Protein AF-A0A944AN72-F1 (afdb_monomer_lite)

Sequence (81 aa):
MRCSCKLCGTYMVQEERGLSSCCICPDCGNRCNSCVSADEAPRSVEKLKAMRIIVSDGIVQANDSITEDDSEEHMDWIKLL

Radius of gyration: 20.25 Å; chains: 1; bounding box: 47×39×35 Å

Foldseek 3Di:
DWAADPPPRATWDWDDDPLPIWTAHPPPRDTGCPVHPNDDDPDDPVVVVVPPQPPDPPDGDDDDDDDDDDPDDPPDVVVVD

Structure (mmCIF, N/CA/C/O backbone):
data_AF-A0A944AN72-F1
#
_entry.id   AF-A0A944AN72-F1
#
loop_
_atom_site.group_PDB
_atom_site.id
_atom_site.type_symbol
_atom_site.label_atom_id
_atom_site.label_alt_id
_atom_site.label_comp_id
_atom_site.label_asym_id
_atom_site.label_entity_id
_atom_site.label_seq_id
_atom_site.pdbx_PDB_ins_code
_atom_site.Cartn_x
_atom_site.Cartn_y
_atom_site.Cartn_z
_atom_site.occupancy
_atom_site.B_iso_or_equiv
_atom_site.auth_seq_id
_atom_site.auth_comp_id
_atom_site.auth_asym_id
_atom_site.auth_atom_id
_atom_site.pdbx_PDB_model_num
ATOM 1 N N . MET A 1 1 ? 4.709 0.613 3.530 1.00 63.41 1 MET A N 1
ATOM 2 C CA . MET A 1 1 ? 3.938 1.866 3.726 1.00 63.41 1 MET A CA 1
ATOM 3 C C . MET A 1 1 ? 2.663 1.489 4.465 1.00 63.41 1 MET A C 1
ATOM 5 O O . 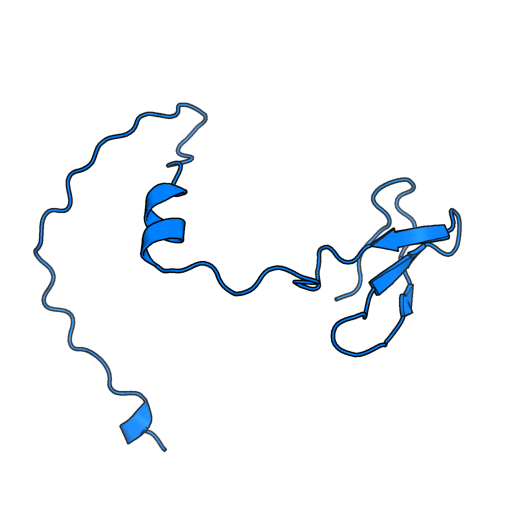MET A 1 1 ? 1.977 0.602 3.983 1.00 63.41 1 MET A O 1
ATOM 9 N N . ARG A 1 2 ? 2.371 2.068 5.637 1.00 68.50 2 ARG A N 1
ATOM 10 C CA . ARG A 1 2 ? 1.167 1.728 6.421 1.00 68.50 2 ARG A CA 1
ATOM 11 C C . ARG A 1 2 ? 0.197 2.908 6.397 1.00 68.50 2 ARG A C 1
ATOM 13 O O . ARG A 1 2 ? 0.610 4.027 6.689 1.00 68.50 2 ARG A O 1
ATOM 20 N N . CYS A 1 3 ? -1.054 2.674 6.015 1.00 84.69 3 CYS A N 1
ATOM 21 C CA . CYS A 1 3 ? -2.054 3.717 5.787 1.00 84.69 3 CYS A CA 1
ATOM 22 C C . CYS A 1 3 ? -3.383 3.403 6.493 1.00 84.69 3 CYS A C 1
ATOM 24 O O . CYS A 1 3 ? -3.629 2.276 6.920 1.00 84.69 3 CYS A O 1
ATOM 26 N N . SER A 1 4 ? -4.243 4.413 6.611 1.00 93.69 4 SER A N 1
ATOM 27 C CA . SER A 1 4 ? -5.637 4.253 7.038 1.00 93.69 4 SER A CA 1
ATOM 28 C C . SER A 1 4 ? -6.535 3.853 5.867 1.00 93.69 4 SER A C 1
ATOM 30 O O . SER A 1 4 ? -6.341 4.311 4.736 1.00 93.69 4 SER A O 1
ATOM 32 N N . CYS A 1 5 ? -7.554 3.039 6.145 1.00 95.12 5 CYS A N 1
ATOM 33 C CA . CYS A 1 5 ? -8.544 2.606 5.169 1.00 95.12 5 CYS A CA 1
ATOM 34 C C . CYS A 1 5 ? -9.305 3.810 4.608 1.00 95.12 5 CYS A C 1
ATOM 36 O O . CYS A 1 5 ? -9.869 4.602 5.359 1.00 95.12 5 CYS A O 1
ATOM 38 N N . LYS A 1 6 ? -9.372 3.923 3.278 1.00 90.88 6 LYS A N 1
ATOM 39 C CA . LYS A 1 6 ? -10.095 5.008 2.592 1.00 90.88 6 LYS A CA 1
ATOM 40 C C . LYS A 1 6 ? -11.617 4.940 2.759 1.00 90.88 6 LYS A C 1
ATOM 42 O O . LYS A 1 6 ? -12.277 5.934 2.490 1.00 90.88 6 LYS A O 1
ATOM 47 N N . LEU A 1 7 ? -12.157 3.797 3.194 1.00 95.50 7 LEU A N 1
ATOM 48 C CA . LEU A 1 7 ? -13.596 3.611 3.400 1.00 95.50 7 LEU A CA 1
ATOM 49 C C . LEU A 1 7 ? -14.035 3.917 4.837 1.00 95.50 7 LEU A C 1
ATOM 51 O O . LEU A 1 7 ? -15.057 4.564 5.027 1.00 95.50 7 LEU A O 1
ATOM 55 N N . CYS A 1 8 ? -13.280 3.463 5.844 1.00 96.50 8 CYS A N 1
ATOM 56 C CA . CYS A 1 8 ? -13.693 3.550 7.253 1.00 96.50 8 CYS A CA 1
ATOM 57 C C . CYS A 1 8 ? -12.666 4.208 8.189 1.00 96.50 8 CYS A C 1
ATOM 59 O O . CYS A 1 8 ? -12.923 4.343 9.378 1.00 96.50 8 CYS A O 1
ATOM 61 N N . GLY A 1 9 ? -11.492 4.607 7.692 1.00 95.12 9 GLY A N 1
ATOM 62 C CA . GLY A 1 9 ? -10.447 5.265 8.486 1.00 95.12 9 GLY A CA 1
ATOM 63 C C . GLY A 1 9 ? -9.585 4.330 9.344 1.00 95.12 9 GLY A C 1
ATOM 64 O O . GLY A 1 9 ? -8.503 4.736 9.772 1.00 95.12 9 GLY A O 1
ATOM 65 N N . THR A 1 10 ? -9.999 3.076 9.544 1.00 97.50 10 THR A N 1
ATOM 66 C CA . THR A 1 10 ? -9.259 2.082 10.339 1.00 97.50 10 THR A CA 1
ATOM 67 C C . THR A 1 10 ? -7.850 1.855 9.800 1.00 97.50 10 THR A C 1
ATOM 69 O O . THR A 1 10 ? -7.647 1.740 8.589 1.00 97.50 10 THR A O 1
ATOM 72 N N . TYR A 1 11 ? -6.873 1.747 10.700 1.00 95.81 11 TYR A N 1
ATOM 73 C CA . TYR A 1 11 ? -5.492 1.433 10.349 1.00 95.81 11 TYR A CA 1
ATOM 74 C C . TYR A 1 11 ? -5.386 0.081 9.631 1.00 95.81 11 TYR A C 1
ATOM 76 O O . TYR A 1 11 ? -5.925 -0.924 10.096 1.00 95.81 11 TYR A O 1
ATOM 84 N N . MET A 1 12 ? -4.710 0.052 8.483 1.00 95.69 12 MET A N 1
ATOM 85 C CA . MET A 1 12 ? -4.609 -1.152 7.659 1.00 95.69 12 MET A CA 1
ATOM 86 C C . MET A 1 12 ? -3.372 -1.987 8.008 1.00 95.69 12 MET A C 1
ATOM 88 O O . MET A 1 12 ? -2.325 -1.459 8.388 1.00 95.69 12 MET A O 1
ATOM 92 N N . VAL A 1 13 ? -3.488 -3.303 7.819 1.00 94.12 13 VAL A N 1
ATOM 93 C CA . VAL A 1 13 ? -2.407 -4.277 8.022 1.00 94.12 13 VAL A CA 1
ATOM 94 C C . VAL A 1 13 ? -1.761 -4.605 6.678 1.00 94.12 13 VAL A C 1
ATOM 96 O O . VAL A 1 13 ? -2.460 -4.821 5.691 1.00 94.12 13 VAL A O 1
ATOM 99 N N . GLN A 1 14 ? -0.429 -4.634 6.623 1.00 91.69 14 GLN A N 1
ATOM 100 C CA . GLN A 1 14 ? 0.313 -4.954 5.402 1.00 91.69 14 GLN A CA 1
ATOM 101 C C . GLN A 1 14 ? 0.358 -6.476 5.188 1.00 91.69 14 GLN A C 1
ATOM 103 O O . GLN A 1 14 ? 0.806 -7.210 6.064 1.00 91.69 14 GLN A O 1
ATOM 108 N N . GLU A 1 15 ? -0.084 -6.935 4.020 1.00 91.50 15 GLU A N 1
ATOM 109 C CA . GLU A 1 15 ? 0.116 -8.292 3.514 1.00 91.50 15 GLU A CA 1
ATOM 110 C C . GLU A 1 15 ? 1.327 -8.287 2.569 1.00 91.50 15 GLU A C 1
ATOM 112 O O . GLU A 1 15 ? 1.316 -7.631 1.524 1.00 91.50 15 GLU A O 1
ATOM 117 N N . GLU A 1 16 ? 2.386 -9.005 2.942 1.00 90.94 16 GLU A N 1
ATOM 118 C CA . GLU A 1 16 ? 3.647 -9.023 2.196 1.00 90.94 16 GLU A CA 1
ATOM 119 C C . GLU A 1 16 ? 3.670 -10.158 1.168 1.00 90.94 16 GLU A C 1
ATOM 121 O O . GLU A 1 16 ? 3.674 -11.337 1.519 1.00 90.94 16 GLU A O 1
ATOM 126 N N . ARG A 1 17 ? 3.683 -9.798 -0.121 1.00 88.00 17 ARG A N 1
ATOM 127 C CA . ARG A 1 17 ? 3.731 -10.733 -1.261 1.00 88.00 17 ARG A CA 1
ATOM 128 C C . ARG A 1 17 ? 4.564 -10.173 -2.425 1.00 88.00 17 ARG A C 1
ATOM 130 O O . ARG A 1 17 ? 4.160 -10.231 -3.588 1.00 88.00 17 ARG A O 1
ATOM 137 N N . GLY A 1 18 ? 5.714 -9.568 -2.124 1.00 86.12 18 GLY A N 1
ATOM 138 C CA . GLY A 1 18 ? 6.587 -8.955 -3.134 1.00 86.12 18 GLY A CA 1
ATOM 139 C C . GLY A 1 18 ? 5.874 -7.839 -3.908 1.00 86.12 18 GLY A C 1
ATOM 140 O O . GLY A 1 18 ? 5.295 -6.945 -3.294 1.00 86.12 18 GLY A O 1
ATOM 141 N N . LEU A 1 19 ? 5.867 -7.910 -5.242 1.00 82.12 19 LEU A N 1
ATOM 142 C CA . LEU A 1 19 ? 5.165 -6.942 -6.105 1.00 82.12 19 LEU A CA 1
ATOM 143 C C . LEU A 1 19 ? 3.640 -6.959 -5.923 1.00 82.12 19 LEU A C 1
ATOM 145 O O . LEU A 1 19 ? 2.983 -5.951 -6.142 1.00 82.12 19 LEU A O 1
ATOM 149 N N . SER A 1 20 ? 3.090 -8.079 -5.449 1.00 84.94 20 SER A N 1
ATOM 150 C CA . SER A 1 20 ? 1.664 -8.214 -5.132 1.00 84.94 20 SER A CA 1
ATOM 151 C C . SER A 1 20 ? 1.320 -7.835 -3.685 1.00 84.94 20 SER A C 1
ATOM 153 O O . SER A 1 20 ? 0.236 -8.156 -3.197 1.00 84.94 20 SER A O 1
ATOM 155 N N . SER A 1 21 ? 2.238 -7.170 -2.970 1.00 88.94 21 SER A N 1
ATOM 156 C CA . SER A 1 21 ? 1.972 -6.688 -1.612 1.00 88.94 21 SER A CA 1
ATOM 157 C C . SER A 1 21 ? 0.822 -5.685 -1.608 1.00 88.94 21 SER A C 1
ATOM 159 O O . SER A 1 21 ? 0.715 -4.820 -2.477 1.00 88.94 21 SER A O 1
ATOM 161 N N . CYS A 1 22 ? -0.030 -5.768 -0.594 1.00 91.25 22 CYS A N 1
ATOM 162 C CA . CYS A 1 22 ? -1.142 -4.842 -0.422 1.00 91.25 22 CYS A CA 1
ATOM 163 C C . CYS A 1 22 ? -1.423 -4.606 1.064 1.00 91.25 22 CYS A C 1
ATOM 165 O O . CYS A 1 22 ? -0.905 -5.301 1.931 1.00 91.25 22 CYS A O 1
ATOM 167 N N . CYS A 1 23 ? -2.234 -3.604 1.377 1.00 93.12 23 CYS A N 1
ATOM 168 C CA . CYS A 1 23 ? -2.777 -3.392 2.712 1.00 93.12 23 CYS A CA 1
ATOM 169 C C . CYS A 1 23 ? -4.208 -3.938 2.773 1.00 93.12 23 CYS A C 1
ATOM 171 O O . CYS A 1 23 ? -4.983 -3.719 1.841 1.00 93.12 23 CYS A O 1
ATOM 173 N N . ILE A 1 24 ? -4.582 -4.583 3.878 1.00 94.38 24 ILE A N 1
ATOM 174 C CA . ILE A 1 24 ? -5.931 -5.098 4.141 1.00 94.38 24 ILE A CA 1
ATOM 175 C C . ILE A 1 24 ? -6.515 -4.373 5.357 1.00 94.38 24 ILE A C 1
ATOM 177 O O . ILE A 1 24 ? -5.860 -4.240 6.393 1.00 94.38 24 ILE A O 1
ATOM 181 N N . CYS A 1 25 ? -7.748 -3.881 5.236 1.00 96.56 25 CYS A N 1
ATOM 182 C CA . CYS A 1 25 ? -8.478 -3.314 6.364 1.00 96.56 25 CYS A CA 1
ATOM 183 C C . CYS A 1 25 ? -9.052 -4.440 7.243 1.00 96.56 25 CYS A C 1
ATOM 185 O O . CYS A 1 25 ? -9.806 -5.259 6.717 1.00 96.56 25 CYS A O 1
ATOM 187 N N . PRO A 1 26 ? -8.763 -4.473 8.557 1.00 96.25 26 PRO A N 1
ATOM 188 C CA . PRO A 1 26 ? -9.289 -5.515 9.439 1.00 96.25 26 PRO A CA 1
ATOM 189 C C . PRO A 1 26 ? -10.800 -5.391 9.693 1.00 96.25 26 PRO A C 1
ATOM 191 O O . PRO A 1 26 ? -11.445 -6.401 9.948 1.00 96.25 26 PRO A O 1
ATOM 194 N N . ASP A 1 27 ? -11.370 -4.189 9.572 1.00 97.88 27 ASP A N 1
ATOM 195 C CA . ASP A 1 27 ? -12.782 -3.955 9.907 1.00 97.88 27 ASP A CA 1
ATOM 196 C C . ASP A 1 27 ? -13.720 -4.212 8.724 1.00 97.88 27 ASP A C 1
ATOM 198 O O . ASP A 1 27 ? -14.771 -4.825 8.879 1.00 97.88 27 ASP A O 1
ATOM 202 N N . CYS A 1 28 ? -13.357 -3.733 7.528 1.00 97.31 28 CYS A N 1
ATOM 203 C CA . CYS A 1 28 ? -14.213 -3.831 6.338 1.00 97.31 28 CYS A CA 1
ATOM 204 C C . CYS A 1 28 ? -13.642 -4.711 5.218 1.00 97.31 28 CYS A C 1
ATOM 206 O O . CYS A 1 28 ? -14.269 -4.848 4.171 1.00 97.31 28 CYS A O 1
ATOM 208 N N . GLY A 1 29 ? -12.445 -5.279 5.387 1.00 95.69 29 GLY A N 1
ATOM 209 C CA . GLY A 1 29 ? -11.828 -6.178 4.405 1.00 95.69 29 GLY A CA 1
ATOM 210 C C . GLY A 1 29 ? -11.279 -5.507 3.139 1.00 95.69 29 GLY A C 1
ATOM 211 O O . GLY A 1 29 ? -10.742 -6.197 2.275 1.00 95.69 29 GLY A O 1
ATOM 212 N N . ASN A 1 30 ? -11.376 -4.177 3.012 1.00 95.31 30 ASN A N 1
ATOM 213 C CA . ASN A 1 30 ? -10.884 -3.453 1.838 1.00 95.31 30 ASN A CA 1
ATOM 214 C C . ASN A 1 30 ? -9.390 -3.714 1.577 1.00 95.31 30 ASN A C 1
ATOM 216 O O . ASN A 1 30 ? -8.576 -3.627 2.501 1.00 95.31 30 ASN A O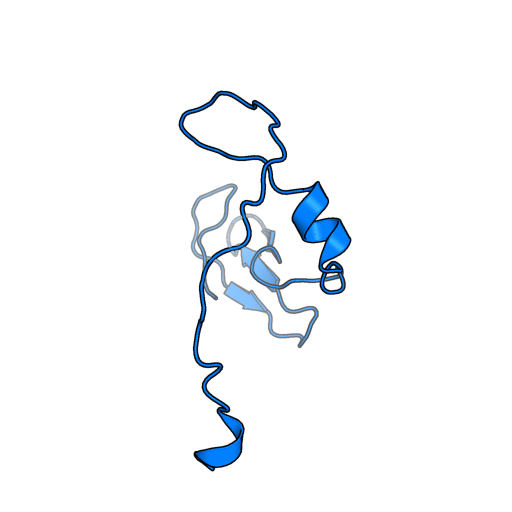 1
ATOM 220 N N . ARG A 1 31 ? -9.031 -3.969 0.313 1.00 92.88 31 ARG A N 1
ATOM 221 C CA . ARG A 1 31 ? -7.653 -4.196 -0.146 1.00 92.88 31 ARG A CA 1
ATOM 222 C C . ARG A 1 31 ? -7.139 -2.968 -0.892 1.00 92.88 31 ARG A C 1
ATOM 224 O O . ARG A 1 31 ? -7.807 -2.461 -1.785 1.00 92.88 31 ARG A O 1
ATOM 231 N N . CYS A 1 32 ? -5.953 -2.490 -0.534 1.00 89.56 32 CYS A N 1
ATOM 232 C CA . CYS A 1 32 ? -5.341 -1.300 -1.121 1.00 89.56 32 CYS A CA 1
ATOM 233 C C . CYS A 1 32 ? -3.910 -1.595 -1.569 1.00 89.56 32 CYS A C 1
ATOM 235 O O . CYS A 1 32 ? -3.086 -2.030 -0.767 1.00 89.56 32 CYS A O 1
ATOM 237 N N . ASN A 1 33 ? -3.604 -1.310 -2.830 1.00 88.38 33 ASN A N 1
ATOM 238 C CA . ASN A 1 33 ? -2.261 -1.403 -3.392 1.00 88.38 33 ASN A CA 1
ATOM 239 C C . ASN A 1 33 ? -1.735 -0.045 -3.874 1.00 88.38 33 ASN A C 1
ATOM 241 O O . ASN A 1 33 ? -0.685 -0.019 -4.475 1.00 88.38 33 ASN A O 1
ATOM 245 N N . SER A 1 34 ? -2.377 1.095 -3.586 1.00 85.12 34 SER A N 1
ATOM 246 C CA . SER A 1 34 ? -1.980 2.402 -4.155 1.00 85.12 34 SER A CA 1
ATOM 247 C C . SER A 1 34 ? -0.548 2.848 -3.829 1.00 85.12 34 SER A C 1
ATOM 249 O O . SER A 1 34 ? 0.016 3.688 -4.519 1.00 85.12 34 SER A O 1
ATOM 251 N N . CYS A 1 35 ? 0.027 2.315 -2.752 1.00 81.38 35 CYS A N 1
ATOM 252 C CA . CYS A 1 35 ? 1.415 2.538 -2.350 1.00 81.38 35 CYS A CA 1
ATOM 253 C C . CYS A 1 35 ? 2.425 1.682 -3.131 1.00 81.38 35 CYS A C 1
ATOM 255 O O . CYS A 1 35 ? 3.628 1.910 -3.041 1.00 81.38 35 CYS A O 1
ATOM 257 N N . VAL A 1 36 ? 1.937 0.667 -3.833 1.00 79.94 36 VAL A N 1
ATOM 258 C CA . VAL A 1 36 ? 2.707 -0.288 -4.616 1.00 79.94 36 VAL A CA 1
ATOM 259 C C . VAL A 1 36 ? 2.312 -0.062 -6.072 1.00 79.94 36 VAL A C 1
ATOM 261 O O . VAL A 1 36 ? 1.139 -0.136 -6.424 1.00 79.94 36 VAL A O 1
ATOM 264 N N . SER A 1 37 ? 3.267 0.250 -6.940 1.00 68.25 37 SER A N 1
ATOM 265 C CA . SER A 1 37 ? 3.006 0.376 -8.378 1.00 68.25 37 SER A CA 1
ATOM 266 C C . SER A 1 37 ? 2.700 -1.013 -8.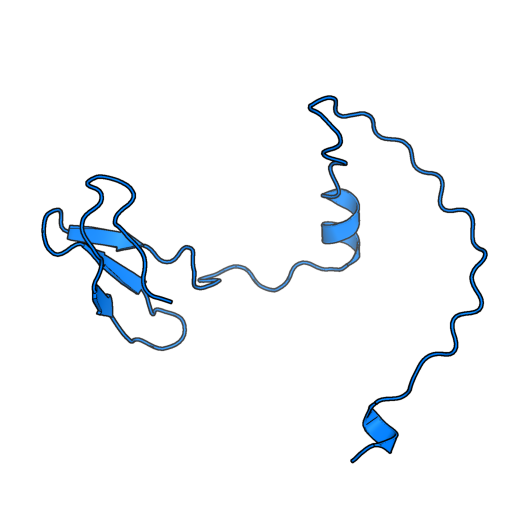941 1.00 68.25 37 SER A C 1
ATOM 268 O O . SER A 1 37 ? 3.611 -1.701 -9.388 1.00 68.25 37 SER A O 1
ATOM 270 N N . ALA A 1 38 ? 1.456 -1.474 -8.803 1.00 62.56 38 ALA A N 1
ATOM 271 C CA . ALA A 1 38 ? 1.177 -2.902 -8.889 1.00 62.56 38 ALA A CA 1
ATOM 272 C C . ALA A 1 38 ? 1.347 -3.467 -10.302 1.00 62.56 38 ALA A C 1
ATOM 274 O O . ALA A 1 38 ? 1.839 -4.577 -10.419 1.00 62.56 38 ALA A O 1
ATOM 275 N N . ASP A 1 39 ? 1.039 -2.724 -11.368 1.00 66.25 39 ASP A N 1
ATOM 276 C CA . ASP A 1 39 ? 0.997 -3.338 -12.707 1.00 66.25 39 ASP A CA 1
ATOM 277 C C . ASP A 1 39 ? 1.408 -2.403 -13.855 1.00 66.25 39 ASP A C 1
ATOM 279 O O . ASP A 1 39 ? 1.414 -2.804 -15.019 1.00 66.25 39 ASP A O 1
ATOM 283 N N . GLU A 1 40 ? 1.758 -1.147 -13.565 1.00 68.88 40 GLU A N 1
ATOM 284 C CA . GLU A 1 40 ? 2.150 -0.191 -14.601 1.00 68.88 40 GLU A CA 1
ATOM 285 C C . GLU A 1 40 ? 3.673 -0.058 -14.647 1.00 68.88 40 GLU A C 1
ATOM 287 O O . GLU A 1 40 ? 4.307 0.398 -13.692 1.00 68.88 40 GLU A O 1
ATOM 292 N N . ALA A 1 41 ? 4.264 -0.459 -15.776 1.00 75.06 41 ALA A N 1
ATOM 293 C CA . ALA A 1 41 ? 5.665 -0.181 -16.055 1.00 75.06 41 ALA A CA 1
ATOM 294 C C . ALA A 1 41 ? 5.924 1.337 -15.982 1.00 75.06 41 ALA A C 1
ATOM 296 O O . ALA A 1 41 ? 5.028 2.126 -16.310 1.00 75.06 41 ALA A O 1
ATOM 297 N N . PRO A 1 42 ? 7.142 1.770 -15.600 1.00 79.62 42 PRO A N 1
ATOM 298 C CA . PRO A 1 42 ? 7.507 3.177 -15.653 1.00 79.62 42 PRO A CA 1
ATOM 299 C C . PRO A 1 42 ? 7.149 3.765 -17.020 1.00 79.62 42 PRO A C 1
ATOM 301 O O . PRO A 1 42 ? 7.493 3.209 -18.065 1.00 79.62 42 PRO A O 1
ATOM 304 N N . ARG A 1 43 ? 6.412 4.876 -17.023 1.00 83.06 43 ARG A N 1
ATOM 305 C CA . ARG A 1 43 ? 6.043 5.556 -18.268 1.00 83.06 43 ARG A CA 1
ATOM 306 C C . ARG A 1 43 ? 7.296 6.142 -18.916 1.00 83.06 43 ARG A C 1
ATOM 308 O O . ARG A 1 43 ? 8.193 6.604 -18.214 1.00 83.06 43 ARG A O 1
ATOM 315 N N . SER A 1 44 ? 7.339 6.148 -20.248 1.00 88.81 44 SER A N 1
ATOM 316 C CA . SER A 1 44 ? 8.436 6.784 -20.981 1.00 88.81 44 SER A CA 1
ATOM 317 C C . SER A 1 44 ? 8.467 8.294 -20.724 1.00 88.81 44 SER A C 1
ATOM 319 O O . SER A 1 44 ? 7.449 8.898 -20.364 1.00 88.81 44 SER A O 1
ATOM 321 N N . VAL A 1 45 ? 9.627 8.913 -20.940 1.00 86.31 45 VAL A N 1
ATOM 322 C CA . VAL A 1 45 ? 9.824 10.357 -20.751 1.00 86.31 45 VAL A CA 1
ATOM 323 C C . VAL A 1 45 ? 8.842 11.163 -21.605 1.00 86.31 45 VAL A C 1
ATOM 325 O O . VAL A 1 45 ? 8.268 12.140 -21.131 1.00 86.31 45 VAL A O 1
ATOM 328 N N . GLU A 1 46 ? 8.576 10.727 -22.834 1.00 88.06 46 GLU A N 1
ATOM 329 C CA . GLU A 1 46 ? 7.636 11.370 -23.758 1.00 88.06 46 GLU A CA 1
ATOM 330 C C . GLU A 1 46 ? 6.211 11.323 -23.203 1.00 88.06 46 GLU A C 1
ATOM 332 O O . GLU A 1 46 ? 5.497 12.327 -23.209 1.00 88.06 46 GLU A O 1
ATOM 337 N N . LYS A 1 47 ? 5.807 10.170 -22.655 1.00 84.25 47 LYS A N 1
ATOM 338 C CA . LYS A 1 47 ? 4.478 9.988 -22.065 1.00 84.25 47 LYS A CA 1
ATOM 339 C C . LYS A 1 47 ? 4.314 10.816 -20.790 1.00 84.25 47 LYS A C 1
ATOM 341 O O . LYS A 1 47 ? 3.240 11.362 -20.557 1.00 84.25 47 LYS A O 1
ATOM 346 N N . LEU A 1 48 ? 5.372 10.957 -19.991 1.00 83.94 48 LEU A N 1
ATOM 347 C CA . LEU A 1 48 ? 5.399 11.853 -18.832 1.00 83.94 48 LEU A CA 1
ATOM 348 C C . LEU A 1 48 ? 5.280 13.328 -19.244 1.00 83.94 48 LEU A C 1
ATOM 350 O O . LEU A 1 48 ? 4.472 14.047 -18.659 1.00 83.94 48 LEU A O 1
ATOM 354 N N . LYS A 1 49 ? 6.018 13.764 -20.274 1.00 84.25 49 LYS A N 1
ATOM 355 C CA . LYS A 1 49 ? 5.931 15.128 -20.824 1.00 84.25 49 LYS A CA 1
ATOM 356 C C . LYS A 1 49 ? 4.523 15.443 -21.339 1.00 84.25 49 LYS A C 1
ATOM 358 O O . LYS A 1 49 ? 3.993 16.500 -21.020 1.00 84.25 49 LYS A O 1
ATOM 363 N N . ALA A 1 50 ? 3.887 14.506 -22.044 1.00 82.88 50 ALA A N 1
ATOM 364 C CA . ALA A 1 50 ? 2.527 14.674 -22.564 1.00 82.88 50 ALA A CA 1
ATOM 365 C C . ALA A 1 50 ? 1.446 14.759 -21.467 1.00 82.88 50 ALA A C 1
ATOM 367 O O . ALA A 1 50 ? 0.415 15.396 -21.659 1.00 82.88 50 ALA A O 1
ATOM 368 N N . MET A 1 51 ? 1.666 14.125 -20.312 1.00 75.88 51 MET A N 1
ATOM 369 C CA . MET A 1 51 ? 0.748 14.166 -19.165 1.00 75.88 51 MET A CA 1
ATOM 370 C C . MET A 1 51 ? 0.987 15.351 -18.226 1.00 75.88 51 MET A C 1
ATOM 372 O O . MET A 1 51 ? 0.290 15.458 -17.214 1.00 75.88 51 MET A O 1
ATOM 376 N N . ARG A 1 52 ? 1.980 16.207 -18.497 1.00 74.31 52 ARG A N 1
ATOM 377 C CA . ARG A 1 52 ? 2.285 17.375 -17.668 1.00 74.31 52 ARG A CA 1
ATOM 378 C C . ARG A 1 52 ? 1.143 18.390 -17.769 1.00 74.31 52 ARG A C 1
ATOM 380 O O . ARG A 1 52 ? 1.201 19.347 -18.528 1.00 74.31 52 ARG A O 1
ATOM 387 N N . ILE A 1 53 ? 0.096 18.176 -16.979 1.00 61.12 53 ILE A N 1
ATOM 388 C CA . ILE A 1 53 ? -0.907 19.188 -16.667 1.00 61.12 53 ILE A CA 1
ATOM 389 C C . ILE A 1 53 ? -0.248 20.121 -15.653 1.00 61.12 53 ILE A C 1
ATOM 391 O O . ILE A 1 53 ? 0.090 19.699 -14.546 1.00 61.12 53 ILE A O 1
ATOM 395 N N . ILE A 1 54 ? -0.023 21.377 -16.034 1.00 55.62 54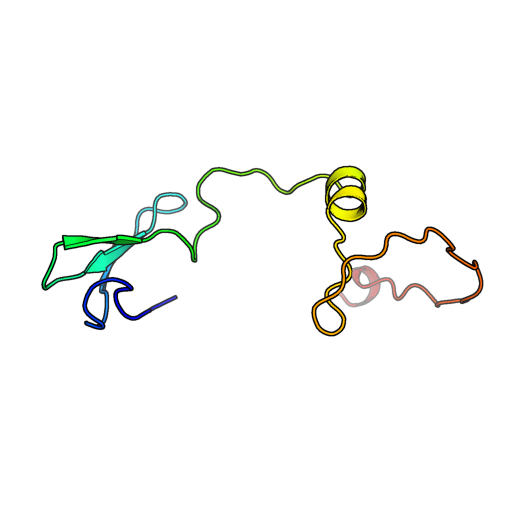 ILE A N 1
ATOM 396 C CA . ILE A 1 54 ? 0.411 22.409 -15.092 1.00 55.62 54 ILE A CA 1
ATOM 397 C C . ILE A 1 54 ? -0.766 22.653 -14.142 1.00 55.62 54 ILE A C 1
ATOM 399 O O . ILE A 1 54 ? -1.763 23.261 -14.519 1.00 55.62 54 ILE A O 1
ATOM 403 N N . VAL A 1 55 ? -0.681 22.135 -12.916 1.00 51.41 55 VAL A N 1
ATOM 404 C CA . VAL A 1 55 ? -1.607 22.500 -11.839 1.00 51.41 55 VAL A CA 1
ATOM 405 C C . VAL A 1 55 ? -0.997 23.685 -11.104 1.00 51.41 55 VAL A C 1
ATOM 407 O O . VAL A 1 55 ? -0.367 23.537 -10.063 1.00 51.41 55 VAL A O 1
ATOM 410 N N . SER A 1 56 ? -1.156 24.865 -11.687 1.00 50.53 56 SER A N 1
ATOM 411 C CA . SER A 1 56 ? -1.069 26.133 -10.967 1.00 50.53 56 SER A CA 1
ATOM 412 C C . SER A 1 56 ? -2.499 26.631 -10.789 1.00 50.53 56 SER A C 1
ATOM 414 O O . SER A 1 56 ? -3.160 26.968 -11.769 1.00 50.53 56 SER A O 1
ATOM 416 N N . ASP A 1 57 ? -2.997 26.561 -9.554 1.00 46.41 57 ASP A N 1
ATOM 417 C CA . ASP A 1 57 ? -4.259 27.152 -9.090 1.00 46.41 57 ASP A CA 1
ATOM 418 C C . ASP A 1 57 ? -5.472 26.990 -10.026 1.00 46.41 57 ASP A C 1
ATOM 420 O O . ASP A 1 57 ? -6.190 27.935 -10.344 1.00 46.41 57 ASP A O 1
ATOM 424 N N . GLY A 1 58 ? -5.744 25.746 -10.433 1.00 45.84 58 GLY A N 1
ATOM 425 C CA . GLY A 1 58 ? -7.071 25.347 -10.915 1.00 45.84 58 GLY A CA 1
ATOM 426 C C . GLY A 1 58 ? -7.450 25.757 -12.341 1.00 45.84 58 GLY A C 1
ATOM 427 O O . GLY A 1 58 ? -8.616 25.600 -12.701 1.00 45.84 58 GLY A O 1
ATOM 428 N N . ILE A 1 59 ? -6.518 26.218 -13.179 1.00 48.25 59 ILE A N 1
ATOM 429 C CA . ILE A 1 59 ? -6.798 26.496 -14.597 1.00 48.25 59 ILE A CA 1
ATOM 430 C C . ILE A 1 59 ? -5.785 25.763 -15.481 1.00 48.25 59 ILE A C 1
ATOM 432 O O . ILE A 1 59 ? -4.587 26.022 -15.430 1.00 48.25 59 ILE A O 1
ATOM 436 N N . VAL A 1 60 ? -6.281 24.845 -16.317 1.00 48.28 60 VAL A N 1
ATOM 437 C CA . VAL A 1 60 ? -5.474 24.130 -17.316 1.00 48.28 60 VAL A CA 1
ATOM 438 C C . VAL A 1 60 ? -5.280 25.039 -18.529 1.00 48.28 60 VAL A C 1
ATOM 440 O O . VAL A 1 60 ? -6.208 25.230 -19.314 1.00 48.28 60 VAL A O 1
ATOM 443 N N . GLN A 1 61 ? -4.075 25.579 -18.708 1.00 49.16 61 GLN A N 1
ATOM 444 C CA . GLN A 1 61 ? -3.635 26.140 -19.986 1.00 49.16 61 GLN A CA 1
ATOM 445 C C . GLN A 1 61 ? -2.369 25.421 -20.447 1.00 49.16 61 GLN A C 1
ATOM 447 O O . GLN A 1 61 ? -1.388 25.328 -19.716 1.00 49.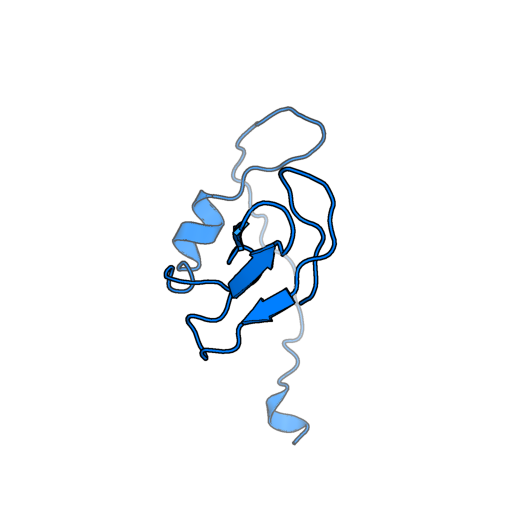16 61 GLN A O 1
ATOM 452 N N . ALA A 1 62 ? -2.417 24.888 -21.666 1.00 51.16 62 ALA A N 1
ATOM 453 C CA . ALA A 1 62 ? -1.249 24.352 -22.341 1.00 51.16 62 ALA A CA 1
ATOM 454 C C . ALA A 1 62 ? -0.501 25.511 -23.007 1.00 51.16 62 ALA A C 1
ATOM 456 O O . ALA A 1 62 ? -1.048 26.152 -23.906 1.00 51.16 62 ALA A O 1
ATOM 457 N N . ASN A 1 63 ? 0.740 25.768 -22.601 1.00 49.69 63 ASN A N 1
ATOM 458 C CA . ASN A 1 63 ? 1.692 26.442 -23.471 1.00 49.69 63 ASN A CA 1
ATOM 459 C C . ASN A 1 63 ? 3.057 25.748 -23.436 1.00 49.69 63 ASN A C 1
ATOM 461 O O . ASN A 1 63 ? 3.599 25.391 -22.393 1.00 49.69 63 ASN A O 1
ATOM 465 N N . ASP A 1 64 ? 3.545 25.506 -24.644 1.00 56.91 64 ASP A N 1
ATOM 466 C CA . ASP A 1 64 ? 4.795 24.856 -24.985 1.00 56.91 64 ASP A CA 1
ATOM 467 C C . ASP A 1 64 ? 5.789 25.971 -25.325 1.00 56.91 64 ASP A C 1
ATOM 469 O O . ASP A 1 64 ? 5.659 26.602 -26.371 1.00 56.91 64 ASP A O 1
ATOM 473 N N . SER A 1 65 ? 6.712 26.265 -24.406 1.00 46.03 65 SER A N 1
ATOM 474 C CA . SER A 1 65 ? 7.834 27.182 -24.638 1.00 46.03 65 SER A CA 1
ATOM 475 C C . SER A 1 65 ? 9.003 26.804 -23.726 1.00 46.03 65 SER A C 1
ATOM 477 O O . SER A 1 65 ? 9.169 27.367 -22.645 1.00 46.03 65 SER A O 1
ATOM 479 N N . ILE A 1 66 ? 9.811 25.828 -24.143 1.00 53.78 66 ILE A N 1
ATOM 480 C CA . ILE A 1 66 ? 11.126 25.577 -23.538 1.00 53.78 66 ILE A CA 1
ATOM 481 C C . ILE A 1 66 ? 12.091 26.613 -24.125 1.00 53.78 66 ILE A C 1
ATOM 483 O O . ILE A 1 66 ? 12.419 26.547 -25.307 1.00 53.78 66 ILE A O 1
ATOM 487 N N . THR A 1 67 ? 12.528 27.584 -23.325 1.00 49.59 67 THR A N 1
ATOM 488 C CA . THR A 1 67 ? 13.730 28.368 -23.631 1.00 49.59 67 THR A CA 1
ATOM 489 C C . THR A 1 67 ? 14.931 27.598 -23.096 1.00 49.59 67 THR A C 1
ATOM 491 O O . THR A 1 67 ? 15.052 27.414 -21.888 1.00 49.59 67 THR A O 1
ATOM 494 N N . GLU A 1 68 ? 15.769 27.099 -24.002 1.00 51.12 68 GLU A N 1
ATOM 495 C CA . GLU A 1 68 ? 17.051 26.469 -23.685 1.00 51.12 68 GLU A CA 1
ATOM 496 C C . GLU A 1 68 ? 18.052 27.545 -23.255 1.00 51.12 68 GLU A C 1
ATOM 498 O O . GLU A 1 68 ? 18.633 28.223 -24.099 1.00 51.12 68 GLU A O 1
ATOM 503 N N . ASP A 1 69 ? 18.247 27.708 -21.952 1.00 49.91 69 ASP A N 1
ATOM 504 C CA . ASP A 1 69 ? 19.509 28.199 -21.404 1.00 49.91 69 ASP A CA 1
ATOM 505 C C . ASP A 1 69 ? 19.602 27.734 -19.953 1.00 49.91 69 ASP A C 1
ATOM 507 O O . ASP A 1 69 ? 18.837 28.203 -19.121 1.00 49.91 69 ASP A O 1
ATOM 511 N N . ASP A 1 70 ? 20.461 26.752 -19.690 1.00 43.22 70 ASP A N 1
ATOM 512 C CA . ASP A 1 70 ? 21.072 26.536 -18.379 1.00 43.22 70 ASP A CA 1
ATOM 513 C C . ASP A 1 70 ? 22.234 25.551 -18.556 1.00 43.22 70 ASP A C 1
ATOM 515 O O . ASP A 1 70 ? 22.077 24.340 -18.732 1.00 43.22 70 ASP A O 1
ATOM 519 N N . SER A 1 71 ? 23.443 26.104 -18.551 1.00 53.69 71 SER A N 1
ATOM 520 C CA . SER A 1 71 ? 24.690 25.368 -18.400 1.00 53.69 71 SER A CA 1
ATOM 521 C C . SER A 1 71 ? 24.748 24.726 -17.006 1.00 53.69 71 SER A C 1
ATOM 523 O O . SER A 1 71 ? 25.355 25.281 -16.092 1.00 53.69 71 SER A O 1
ATOM 525 N N . GLU A 1 72 ? 24.113 23.570 -16.818 1.00 51.03 72 GLU A N 1
ATOM 526 C CA . GLU A 1 72 ? 24.253 22.776 -15.594 1.00 51.03 72 GLU A CA 1
ATOM 527 C C . GLU A 1 72 ? 25.378 21.746 -15.753 1.00 51.03 72 GLU A C 1
ATOM 529 O O . GLU A 1 72 ? 25.304 20.803 -16.545 1.00 51.03 72 GLU A O 1
ATOM 534 N N . GLU A 1 73 ? 26.451 21.933 -14.979 1.00 60.84 73 GLU A N 1
ATOM 535 C CA . GLU A 1 73 ? 27.501 20.936 -14.789 1.00 60.84 73 GLU A CA 1
ATOM 536 C C . GLU A 1 73 ? 26.888 19.629 -14.265 1.00 60.84 73 GLU A C 1
ATOM 538 O O . GLU A 1 73 ? 26.510 19.491 -13.102 1.00 60.84 73 GLU A O 1
ATOM 543 N N . HIS A 1 74 ? 26.796 18.645 -15.154 1.00 55.88 74 HIS A N 1
ATOM 544 C CA . HIS A 1 74 ? 26.292 17.313 -14.864 1.00 55.88 74 HIS A CA 1
ATOM 545 C C . HIS A 1 74 ? 27.226 16.587 -13.875 1.00 55.88 74 HIS A C 1
ATOM 547 O O . HIS A 1 74 ? 28.232 15.988 -14.265 1.00 55.88 74 HIS A O 1
ATOM 553 N N . MET A 1 75 ? 26.893 16.619 -12.581 1.00 58.09 75 MET A N 1
ATOM 554 C CA . MET A 1 75 ? 27.587 15.848 -11.544 1.00 58.09 75 MET A CA 1
ATOM 555 C C . MET A 1 75 ? 27.468 14.343 -11.818 1.00 58.09 75 MET A C 1
ATOM 557 O O . MET A 1 75 ? 26.409 13.729 -11.687 1.00 58.09 75 MET A O 1
ATOM 561 N N . ASP A 1 76 ? 28.594 13.748 -12.202 1.00 73.88 76 ASP A N 1
ATOM 562 C CA . ASP A 1 76 ? 28.719 12.329 -12.518 1.00 73.88 76 ASP A CA 1
ATOM 563 C C . ASP A 1 76 ? 28.893 11.510 -11.231 1.00 73.88 76 ASP A C 1
ATOM 565 O O . ASP A 1 76 ? 29.999 11.317 -10.718 1.00 73.88 76 ASP A O 1
ATOM 569 N N . TRP A 1 77 ? 27.766 11.063 -10.679 1.00 61.03 77 TRP A N 1
ATOM 570 C CA . TRP A 1 77 ? 27.670 10.323 -9.417 1.00 61.03 77 TRP A CA 1
ATOM 571 C C . TRP A 1 77 ? 28.439 8.992 -9.417 1.00 61.03 77 TRP A C 1
ATOM 573 O O . TRP A 1 77 ? 28.744 8.472 -8.346 1.00 61.03 77 TRP A O 1
ATOM 583 N N . ILE A 1 78 ? 28.811 8.461 -10.588 1.00 64.06 78 ILE A N 1
ATOM 584 C CA . ILE A 1 78 ? 29.625 7.241 -10.715 1.00 64.06 78 ILE A CA 1
ATOM 585 C C . ILE A 1 78 ? 31.052 7.461 -10.189 1.00 64.06 78 ILE A C 1
ATOM 587 O O . ILE A 1 78 ? 31.688 6.516 -9.738 1.00 64.06 78 ILE A O 1
ATOM 591 N N . LYS A 1 79 ? 31.554 8.701 -10.188 1.00 62.50 79 LYS A N 1
ATOM 592 C CA . LYS A 1 79 ? 32.923 9.027 -9.746 1.00 62.50 79 LYS A CA 1
ATOM 593 C C . LYS A 1 79 ? 33.074 9.193 -8.229 1.00 62.50 79 LYS A C 1
ATOM 595 O O . LYS A 1 79 ? 34.168 9.508 -7.769 1.00 62.50 79 LYS A O 1
ATOM 600 N N . LEU A 1 80 ? 31.990 9.03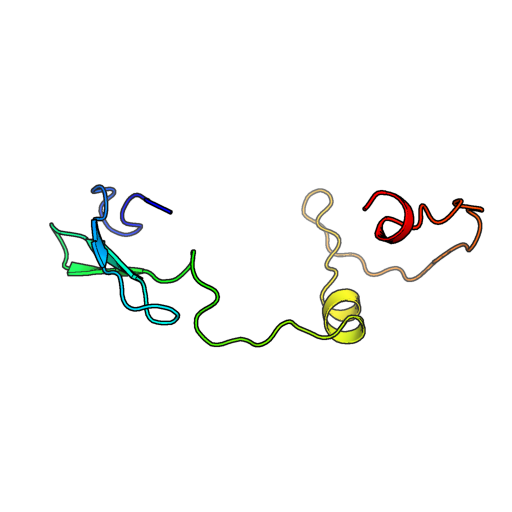7 -7.466 1.00 63.12 80 LEU A N 1
ATOM 601 C CA . LEU A 1 80 ? 31.973 9.146 -5.999 1.00 63.12 80 LEU A CA 1
ATOM 602 C C . LEU A 1 80 ? 31.933 7.781 -5.285 1.00 63.12 80 LEU A C 1
ATOM 604 O O . LEU A 1 80 ? 31.836 7.747 -4.057 1.00 63.12 80 LEU A O 1
ATOM 608 N N . LEU A 1 81 ? 32.003 6.681 -6.038 1.00 52.62 81 LEU A N 1
ATOM 609 C CA . LEU A 1 81 ? 32.162 5.306 -5.550 1.00 52.62 81 LEU A CA 1
ATOM 610 C C . LEU A 1 81 ? 33.566 4.794 -5.884 1.00 52.62 81 LEU A C 1
ATOM 612 O O . LEU A 1 81 ? 34.103 4.027 -5.055 1.00 52.62 81 LEU A O 1
#

pLDDT: mean 74.85, std 17.82, range [43.22, 97.88]

Secondary structure (DSSP, 8-state):
---B-TTT-PBPEEE--GGG-EEE-TTT--EE-TTS--S-PPPPHHHHHHT----STT------------------GGGG-